Protein AF-A0A0P0CFM3-F1 (afdb_monomer_lite)

Organism: NCBI:txid512763

Sequence (143 aa):
MKIWYLWILILLVSCSEPEILKEVNWNENCISWEVLDGGATTSFKWLIKYSEGGENRKDLIFESYSSPYISDIEVYKDELLILCPNIRNKVNDTITINLKDINKYIDEPIVYEQDILKRKNEYYKEPSFVKKDREYAVANGLL

Structure (mmCIF, N/CA/C/O backbone):
data_AF-A0A0P0CFM3-F1
#
_entry.id   AF-A0A0P0CFM3-F1
#
loop_
_atom_site.group_PDB
_atom_site.id
_atom_site.type_symbol
_atom_site.label_atom_id
_atom_site.label_alt_id
_atom_site.label_comp_id
_atom_site.label_asym_id
_atom_site.label_entity_id
_atom_site.label_seq_id
_atom_site.pdbx_PDB_ins_code
_atom_site.Cartn_x
_atom_site.Cartn_y
_atom_site.Cartn_z
_atom_site.occupancy
_atom_site.B_iso_or_equiv
_atom_site.auth_seq_id
_atom_site.auth_comp_id
_atom_site.auth_asym_id
_atom_site.auth_atom_id
_atom_site.pdbx_PDB_model_num
ATOM 1 N N . MET A 1 1 ? 28.370 -43.511 12.731 1.00 44.16 1 MET A N 1
ATOM 2 C CA . MET A 1 1 ? 28.161 -42.117 13.190 1.00 44.16 1 MET A CA 1
ATOM 3 C C . MET A 1 1 ? 27.940 -41.199 11.987 1.00 44.16 1 MET A C 1
ATOM 5 O O . MET A 1 1 ? 28.904 -40.620 11.519 1.00 44.16 1 MET A O 1
ATOM 9 N N . LYS A 1 2 ? 26.723 -41.104 11.427 1.00 46.47 2 LYS A N 1
ATOM 10 C CA . LYS A 1 2 ? 26.414 -40.180 10.306 1.00 46.47 2 LYS A CA 1
ATOM 11 C C . LYS A 1 2 ? 24.918 -39.805 10.252 1.00 46.47 2 LYS A C 1
ATOM 13 O O . LYS A 1 2 ? 24.306 -39.872 9.201 1.00 46.47 2 LYS A O 1
ATOM 18 N N . ILE A 1 3 ? 24.305 -39.480 11.394 1.00 52.59 3 ILE A N 1
ATOM 19 C CA . ILE A 1 3 ? 22.882 -39.056 11.465 1.00 52.59 3 ILE A CA 1
ATOM 20 C C . ILE A 1 3 ? 22.740 -37.617 12.006 1.00 52.59 3 ILE A C 1
ATOM 22 O O . ILE A 1 3 ? 21.666 -37.034 11.996 1.00 52.59 3 ILE A O 1
ATOM 26 N N . TRP A 1 4 ? 23.847 -36.982 12.402 1.00 46.16 4 TRP A N 1
ATOM 27 C CA . TRP A 1 4 ? 23.827 -35.647 13.009 1.00 46.16 4 TRP A CA 1
ATOM 28 C C . TRP A 1 4 ? 23.741 -34.482 12.010 1.00 46.16 4 TRP A C 1
ATOM 30 O O . TRP A 1 4 ? 23.379 -33.380 12.401 1.00 46.16 4 TRP A O 1
ATOM 40 N N . TYR A 1 5 ? 24.011 -34.706 10.722 1.00 51.16 5 TYR A N 1
ATOM 41 C CA . TYR A 1 5 ? 24.032 -33.625 9.726 1.00 51.16 5 TYR A CA 1
ATOM 42 C C . TYR A 1 5 ? 22.660 -33.286 9.126 1.00 51.16 5 TYR A C 1
ATOM 44 O O . TYR A 1 5 ? 22.541 -32.280 8.434 1.00 51.16 5 TYR A O 1
ATOM 52 N N . LEU A 1 6 ? 21.617 -34.083 9.395 1.00 43.09 6 LEU A N 1
ATOM 53 C CA . LEU A 1 6 ? 20.285 -33.845 8.822 1.00 43.09 6 LEU A CA 1
ATOM 54 C C . LEU A 1 6 ? 19.518 -32.711 9.530 1.00 43.09 6 LEU A C 1
ATOM 56 O O . LEU A 1 6 ? 18.626 -32.114 8.941 1.00 43.09 6 LEU A O 1
ATOM 60 N N . TRP A 1 7 ? 19.894 -32.372 10.767 1.00 44.47 7 TRP A N 1
ATOM 61 C CA . TRP A 1 7 ? 19.226 -31.330 11.557 1.00 44.47 7 TRP A CA 1
ATOM 62 C C . TRP A 1 7 ? 19.684 -29.904 11.223 1.00 44.47 7 TRP A C 1
ATOM 64 O O . TRP A 1 7 ? 18.984 -28.950 11.539 1.00 44.47 7 TRP A O 1
ATOM 74 N N . ILE A 1 8 ? 20.825 -29.739 10.546 1.00 51.16 8 ILE A N 1
ATOM 75 C CA . ILE A 1 8 ? 21.360 -28.414 10.188 1.00 51.16 8 ILE A CA 1
ATOM 76 C C . ILE A 1 8 ? 20.685 -27.849 8.924 1.00 51.16 8 ILE A C 1
ATOM 78 O O . ILE A 1 8 ? 20.666 -26.639 8.724 1.00 51.16 8 ILE A O 1
ATOM 82 N N . LEU A 1 9 ? 20.059 -28.696 8.100 1.00 45.81 9 LEU A N 1
ATOM 83 C CA . LEU A 1 9 ? 19.449 -28.278 6.831 1.00 45.81 9 LEU A CA 1
ATOM 84 C C . LEU A 1 9 ? 18.008 -27.746 6.966 1.00 45.81 9 LEU A C 1
ATOM 86 O O . LEU A 1 9 ? 17.470 -27.208 6.005 1.00 45.81 9 LEU A O 1
ATOM 90 N N . ILE A 1 10 ? 17.392 -27.860 8.149 1.00 49.91 10 ILE A N 1
ATOM 91 C CA . ILE A 1 10 ? 16.000 -27.436 8.401 1.00 49.91 10 ILE A CA 1
ATOM 92 C C . ILE A 1 10 ? 15.916 -25.971 8.887 1.00 49.91 10 ILE A C 1
ATOM 94 O O . ILE A 1 10 ? 14.841 -25.384 8.903 1.00 49.91 10 ILE A O 1
ATOM 98 N N . LEU A 1 11 ? 17.044 -25.328 9.214 1.00 44.53 11 LEU A N 1
ATOM 99 C CA . LEU A 1 11 ? 17.070 -23.968 9.778 1.00 44.53 11 LEU A CA 1
ATOM 100 C C . LEU A 1 11 ? 17.120 -22.821 8.749 1.00 44.53 11 LEU A C 1
ATOM 102 O O . LEU A 1 11 ? 17.173 -21.664 9.148 1.00 44.53 11 LEU A O 1
ATOM 106 N N . LEU A 1 12 ? 17.103 -23.102 7.441 1.00 44.72 12 LEU A N 1
ATOM 107 C CA . LEU A 1 12 ? 17.295 -22.072 6.403 1.00 44.72 12 LEU A CA 1
ATOM 108 C C . LEU A 1 12 ? 16.013 -21.591 5.709 1.00 44.72 12 LEU A C 1
ATOM 110 O O . LEU A 1 12 ? 16.095 -20.774 4.797 1.00 44.72 12 LEU A O 1
ATOM 114 N N . VAL A 1 13 ? 14.830 -22.012 6.161 1.00 45.50 13 VAL A N 1
ATOM 115 C CA . VAL A 1 13 ? 13.576 -21.338 5.783 1.00 45.50 13 VAL A CA 1
ATOM 116 C C . VAL A 1 13 ? 13.321 -20.211 6.785 1.00 45.50 13 VAL A C 1
ATOM 118 O O . VAL A 1 13 ? 12.356 -20.237 7.543 1.00 45.50 13 VAL A O 1
ATOM 121 N N . SER A 1 14 ? 14.225 -19.230 6.834 1.00 43.41 14 SER A N 1
ATOM 122 C CA . SER A 1 14 ? 13.903 -17.944 7.452 1.00 43.41 14 SER A CA 1
ATOM 123 C C . SER A 1 14 ? 12.951 -17.239 6.496 1.00 43.41 14 SER A C 1
ATOM 125 O O . SER A 1 14 ? 13.381 -16.512 5.605 1.00 43.41 14 SER A O 1
ATOM 127 N N . CYS A 1 15 ? 11.656 -17.527 6.628 1.00 50.56 15 CYS A N 1
ATOM 128 C CA . CYS A 1 15 ? 10.621 -16.662 6.082 1.00 50.56 15 CYS A CA 1
ATOM 129 C C . CYS A 1 15 ? 10.830 -15.307 6.766 1.00 50.56 15 CYS A C 1
ATOM 131 O O . CYS A 1 15 ? 10.732 -15.229 7.990 1.00 50.56 15 CYS A O 1
ATOM 133 N N . SER A 1 16 ? 11.253 -14.292 6.018 1.00 60.62 16 SER A N 1
ATOM 134 C CA . SER A 1 16 ? 11.413 -12.943 6.550 1.00 60.62 16 SER A CA 1
ATOM 135 C C . SER A 1 16 ? 10.069 -12.494 7.118 1.00 60.62 16 SER A C 1
ATOM 137 O O . SER A 1 16 ? 9.041 -12.534 6.439 1.00 60.62 16 SER A O 1
ATOM 139 N N . GLU A 1 17 ? 10.055 -12.125 8.395 1.00 72.62 17 GLU A N 1
ATOM 140 C CA . GLU A 1 17 ? 8.882 -11.476 8.966 1.00 72.62 17 GLU A CA 1
ATOM 141 C C . GLU A 1 17 ? 8.753 -10.078 8.339 1.00 72.62 17 GLU A C 1
ATOM 143 O O . GLU A 1 17 ? 9.775 -9.423 8.113 1.00 72.62 17 GLU A O 1
ATOM 148 N N . PRO A 1 18 ? 7.532 -9.617 8.012 1.00 81.25 18 PRO A N 1
ATOM 149 C CA . PRO A 1 18 ? 7.342 -8.260 7.525 1.00 81.25 18 PRO A CA 1
ATOM 150 C C . PRO A 1 18 ? 7.792 -7.256 8.592 1.00 81.25 18 PRO A C 1
ATOM 152 O O . PRO A 1 18 ? 7.324 -7.299 9.731 1.00 81.25 18 PRO A O 1
ATOM 155 N N . GLU A 1 19 ? 8.666 -6.332 8.216 1.00 89.06 19 GLU A N 1
ATOM 156 C CA . GLU A 1 19 ? 9.079 -5.216 9.057 1.00 89.06 19 GLU A CA 1
ATOM 157 C C . GLU A 1 19 ? 8.107 -4.049 8.858 1.00 89.06 19 GLU A C 1
ATOM 159 O O . GLU A 1 19 ? 7.855 -3.620 7.732 1.00 89.06 19 GLU A O 1
ATOM 164 N N . ILE A 1 20 ? 7.543 -3.523 9.947 1.00 92.12 20 ILE A N 1
ATOM 165 C CA . ILE A 1 20 ? 6.699 -2.323 9.899 1.00 92.12 20 ILE A CA 1
ATOM 166 C C . ILE A 1 20 ? 7.613 -1.098 9.819 1.00 92.12 20 ILE A C 1
ATOM 168 O O . ILE A 1 20 ? 8.372 -0.826 10.746 1.00 92.12 20 ILE A O 1
ATOM 172 N N . LEU A 1 21 ? 7.509 -0.335 8.733 1.00 92.75 21 LEU A N 1
ATOM 173 C CA . LEU A 1 21 ? 8.301 0.877 8.511 1.00 92.75 21 LEU A CA 1
ATOM 174 C C . LEU A 1 21 ? 7.629 2.126 9.070 1.00 92.75 21 LEU A C 1
ATOM 176 O O . LEU A 1 21 ? 8.305 3.023 9.576 1.00 92.75 21 LEU A O 1
ATOM 180 N N . LYS A 1 22 ? 6.299 2.203 8.972 1.00 95.69 22 LYS A N 1
ATOM 181 C CA . LYS A 1 22 ? 5.516 3.323 9.500 1.00 95.69 22 LYS A CA 1
ATOM 182 C C . LYS A 1 22 ? 4.079 2.911 9.765 1.00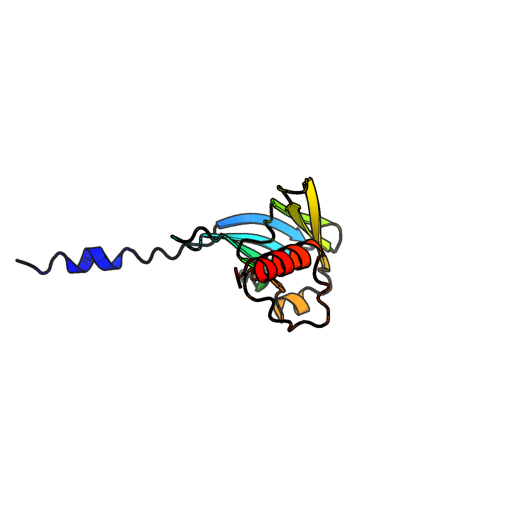 95.69 22 LYS A C 1
ATOM 184 O O . LYS A 1 22 ? 3.519 2.093 9.041 1.00 95.69 22 LYS A O 1
ATOM 189 N N . GLU A 1 23 ? 3.468 3.552 10.752 1.00 96.56 23 GLU A N 1
ATOM 190 C CA . GLU A 1 23 ? 2.030 3.490 10.996 1.00 96.56 23 GLU A CA 1
ATOM 191 C C . GLU A 1 23 ? 1.447 4.903 11.022 1.00 96.56 23 GLU A C 1
ATOM 193 O O . GLU 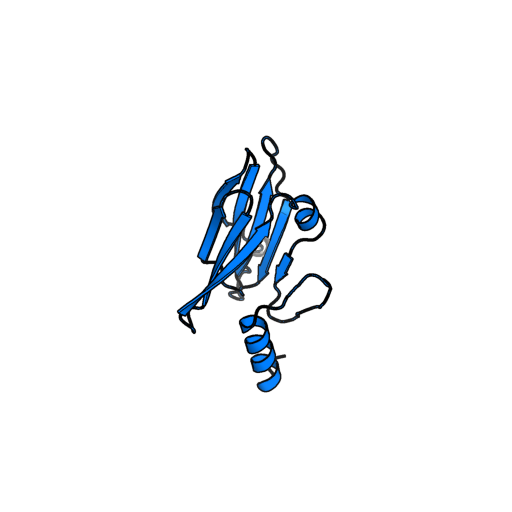A 1 23 ? 2.070 5.848 11.518 1.00 96.56 23 GLU A O 1
ATOM 198 N N . VAL A 1 24 ? 0.254 5.053 10.458 1.00 96.62 24 VAL A N 1
ATOM 199 C CA . VAL A 1 24 ? -0.511 6.301 10.451 1.00 96.62 24 VAL A CA 1
ATOM 200 C C . VAL A 1 24 ? -1.943 6.017 10.885 1.00 96.62 24 VAL A C 1
ATOM 202 O O . VAL A 1 24 ? -2.507 4.975 10.561 1.00 96.62 24 VAL A O 1
ATOM 205 N N . ASN A 1 25 ? -2.535 6.951 11.627 1.00 95.62 25 ASN A N 1
ATOM 206 C CA . ASN A 1 25 ? -3.881 6.794 12.171 1.00 95.62 25 ASN A CA 1
ATOM 207 C C . ASN A 1 25 ? -4.905 7.587 11.354 1.00 95.62 25 ASN A C 1
ATOM 209 O O . ASN A 1 25 ? -4.637 8.720 10.947 1.00 95.62 25 ASN A O 1
ATOM 213 N N . TRP A 1 26 ? -6.100 7.023 11.184 1.00 95.25 26 TRP A N 1
ATOM 214 C CA . TRP A 1 26 ? -7.253 7.687 10.575 1.00 95.25 26 TRP A CA 1
ATOM 215 C C . TRP A 1 26 ? -8.548 7.240 11.260 1.00 95.25 26 TRP A C 1
ATOM 217 O O . TRP A 1 26 ? -8.921 6.077 11.164 1.00 95.25 26 TRP A O 1
ATOM 227 N N . ASN A 1 27 ? -9.251 8.156 11.935 1.00 92.31 27 ASN A N 1
ATOM 228 C CA . ASN A 1 27 ? -10.519 7.878 12.632 1.00 92.31 27 ASN A CA 1
ATOM 229 C C . ASN A 1 27 ? -10.473 6.619 13.523 1.00 92.31 27 ASN A C 1
ATOM 231 O O . ASN A 1 27 ? -11.294 5.727 13.362 1.00 92.31 27 ASN A O 1
ATOM 235 N N . GLU A 1 28 ? -9.492 6.542 14.430 1.00 92.75 28 GLU A N 1
ATOM 236 C CA . GLU A 1 28 ? -9.246 5.389 15.328 1.00 92.75 28 GLU A CA 1
ATOM 237 C C . GLU A 1 28 ? -8.770 4.098 14.632 1.00 92.75 28 GLU A C 1
ATOM 239 O O . GLU A 1 28 ? -8.371 3.154 15.310 1.00 92.75 28 GLU A O 1
ATOM 244 N N . ASN A 1 29 ? -8.710 4.085 13.300 1.00 95.06 29 ASN A N 1
ATOM 245 C CA . ASN A 1 29 ? -8.134 3.004 12.505 1.00 95.06 29 ASN A CA 1
ATOM 246 C C . ASN A 1 29 ? -6.630 3.210 12.306 1.00 95.06 29 ASN A C 1
ATOM 248 O O . ASN A 1 29 ? -6.135 4.343 12.322 1.00 95.06 29 ASN A O 1
ATOM 252 N N . CYS A 1 30 ? -5.918 2.116 12.054 1.00 96.06 30 CYS A N 1
ATOM 253 C CA . CYS A 1 30 ? -4.483 2.114 11.795 1.00 96.06 30 CYS A CA 1
ATOM 254 C C . CYS A 1 30 ? -4.200 1.678 10.355 1.00 96.06 30 CYS A C 1
ATOM 256 O O . CYS A 1 30 ? -4.790 0.723 9.851 1.00 96.06 30 CYS A O 1
ATOM 258 N N . ILE A 1 31 ? -3.276 2.371 9.697 1.00 96.88 31 ILE A N 1
ATOM 259 C CA . ILE A 1 31 ? -2.725 1.981 8.404 1.00 96.88 31 ILE A CA 1
ATOM 260 C C . ILE A 1 31 ? -1.228 1.752 8.597 1.00 96.88 31 ILE A C 1
ATOM 262 O O . ILE A 1 31 ? -0.503 2.683 8.955 1.00 96.88 31 ILE A O 1
ATOM 266 N N . SER A 1 32 ? -0.761 0.529 8.351 1.00 96.56 32 SER A N 1
ATOM 267 C CA . SER A 1 32 ? 0.652 0.165 8.449 1.00 96.56 32 SER A CA 1
ATOM 268 C C . SER A 1 32 ? 1.278 0.022 7.071 1.00 96.56 32 SER A C 1
ATOM 270 O O . SER A 1 32 ? 0.725 -0.625 6.184 1.00 96.56 32 SER A O 1
ATOM 272 N N . TRP A 1 33 ? 2.457 0.609 6.905 1.00 95.25 33 TRP A N 1
ATOM 273 C CA . TRP A 1 33 ? 3.358 0.347 5.794 1.00 95.25 33 TRP A CA 1
ATOM 274 C C . TRP A 1 33 ? 4.411 -0.657 6.249 1.00 95.25 33 TRP A C 1
ATOM 276 O O . TRP A 1 33 ? 5.186 -0.398 7.169 1.00 95.25 33 TRP A O 1
ATOM 286 N N . GLU A 1 34 ? 4.409 -1.815 5.607 1.00 93.56 34 GLU A N 1
ATOM 287 C CA . GLU A 1 34 ? 5.255 -2.959 5.909 1.00 93.56 34 GLU A CA 1
ATOM 288 C C . GLU A 1 34 ? 6.149 -3.280 4.709 1.00 93.56 34 GLU A C 1
ATOM 290 O O . GLU A 1 34 ? 5.746 -3.136 3.550 1.00 93.56 34 GLU A O 1
ATOM 295 N N . VAL A 1 35 ? 7.363 -3.747 4.978 1.00 88.44 35 VAL A N 1
ATOM 296 C CA . VAL A 1 35 ? 8.271 -4.290 3.973 1.00 88.44 35 VAL A CA 1
ATOM 297 C C . VAL A 1 35 ? 8.572 -5.743 4.298 1.00 88.44 35 VAL A C 1
ATOM 299 O O . VAL A 1 35 ? 8.908 -6.095 5.423 1.00 88.44 35 VAL A O 1
ATOM 302 N N . LEU A 1 36 ? 8.446 -6.604 3.300 1.00 83.81 36 LEU A N 1
ATOM 303 C CA . LEU A 1 36 ? 8.896 -7.982 3.370 1.00 83.81 36 LEU A CA 1
ATOM 304 C C . LEU A 1 36 ? 10.093 -8.132 2.434 1.00 83.81 36 LEU A C 1
ATOM 306 O O . LEU A 1 36 ? 9.987 -7.910 1.224 1.00 83.81 36 LEU A O 1
ATOM 310 N N . ASP A 1 37 ? 11.249 -8.464 3.005 1.00 71.19 37 ASP A N 1
ATOM 311 C CA . ASP A 1 37 ? 12.449 -8.757 2.227 1.00 71.19 37 ASP A CA 1
ATOM 312 C C . ASP A 1 37 ? 12.255 -10.097 1.506 1.00 71.19 37 ASP A C 1
ATOM 314 O O . ASP A 1 37 ? 12.144 -11.142 2.144 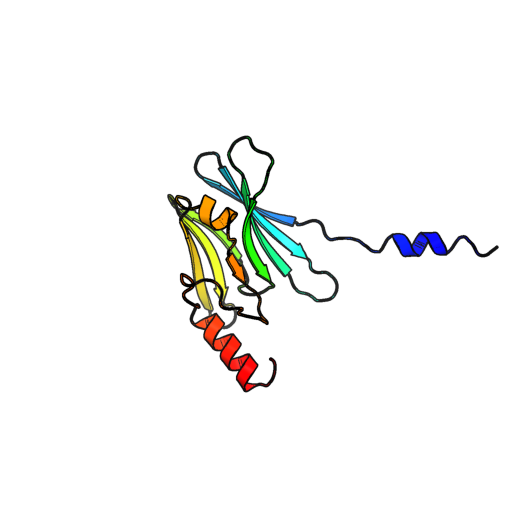1.00 71.19 37 ASP A O 1
ATOM 318 N N . GLY A 1 38 ? 12.189 -10.078 0.173 1.00 58.50 38 GLY A N 1
ATOM 319 C CA . GLY A 1 38 ? 12.000 -11.270 -0.658 1.00 58.50 38 GLY A CA 1
ATOM 320 C C . GLY A 1 38 ? 13.171 -12.263 -0.642 1.00 58.50 38 GLY A C 1
ATOM 321 O O . GLY A 1 38 ? 13.119 -13.268 -1.353 1.00 58.50 38 GLY A O 1
ATOM 322 N N . GLY A 1 39 ? 14.227 -12.016 0.138 1.00 53.62 39 GLY A N 1
ATOM 323 C CA . GLY A 1 39 ? 15.384 -12.897 0.254 1.00 53.62 39 GLY A CA 1
ATOM 324 C C . GLY A 1 39 ? 16.432 -12.643 -0.835 1.00 53.62 39 GLY A C 1
ATOM 325 O O . GLY A 1 39 ? 16.642 -11.515 -1.272 1.00 53.62 39 GLY A O 1
ATOM 326 N N . ALA A 1 40 ? 17.123 -13.703 -1.281 1.00 41.28 40 ALA A N 1
ATOM 327 C CA . ALA A 1 40 ? 18.351 -13.645 -2.096 1.00 41.28 40 ALA A CA 1
ATOM 328 C C . ALA A 1 40 ? 18.241 -12.912 -3.455 1.00 41.28 40 ALA A C 1
ATOM 330 O O . ALA A 1 40 ? 19.250 -12.731 -4.134 1.00 41.28 40 ALA A O 1
ATOM 331 N N . THR A 1 41 ? 17.041 -12.486 -3.852 1.00 44.03 41 THR A N 1
ATOM 332 C CA . THR A 1 41 ? 16.748 -11.797 -5.111 1.00 44.03 41 THR A CA 1
ATOM 333 C C . THR A 1 41 ? 16.320 -10.339 -4.920 1.00 44.03 41 THR A C 1
ATOM 335 O O . THR A 1 41 ? 15.533 -9.856 -5.715 1.00 44.03 41 THR A O 1
ATOM 338 N N . THR A 1 42 ? 16.806 -9.622 -3.894 1.00 48.59 42 THR A N 1
ATOM 339 C CA . THR A 1 42 ? 16.796 -8.134 -3.784 1.00 48.59 42 THR A CA 1
ATOM 340 C C . THR A 1 42 ? 15.481 -7.421 -4.149 1.00 48.59 42 THR A C 1
ATOM 342 O O . THR A 1 42 ? 15.496 -6.265 -4.571 1.00 48.59 42 THR A O 1
ATOM 345 N N . SER A 1 43 ? 14.342 -8.098 -4.031 1.00 58.09 43 SER A N 1
ATOM 346 C CA . SER A 1 43 ? 13.041 -7.553 -4.386 1.00 58.09 43 SER A CA 1
ATOM 347 C C . SER A 1 43 ? 12.294 -7.279 -3.093 1.00 58.09 43 SER A C 1
ATOM 349 O O . SER A 1 43 ? 11.785 -8.206 -2.460 1.00 58.09 43 SER A O 1
ATOM 351 N N . PHE A 1 44 ? 12.257 -6.015 -2.676 1.00 71.00 44 PHE A N 1
ATOM 352 C CA . PHE A 1 44 ? 11.415 -5.596 -1.562 1.00 71.00 44 PHE A CA 1
ATOM 353 C C . PHE A 1 44 ? 9.954 -5.733 -1.964 1.00 71.00 44 PHE A C 1
ATOM 355 O O . PHE A 1 44 ? 9.552 -5.284 -3.044 1.00 71.00 44 PHE A O 1
ATOM 362 N N . LYS A 1 45 ? 9.165 -6.348 -1.091 1.00 85.19 45 LYS A N 1
ATOM 363 C CA . LYS A 1 45 ? 7.718 -6.399 -1.215 1.00 85.19 45 LYS A CA 1
ATOM 364 C C . LYS A 1 45 ? 7.124 -5.403 -0.231 1.00 85.19 45 LYS A C 1
ATOM 366 O O . LYS A 1 45 ? 7.178 -5.614 0.976 1.00 85.19 45 LYS A O 1
ATOM 371 N N . TRP A 1 46 ? 6.588 -4.310 -0.750 1.00 89.00 46 TRP A N 1
ATOM 372 C CA . TRP A 1 46 ? 5.934 -3.283 0.047 1.00 89.00 46 TRP A CA 1
ATOM 373 C C . TRP A 1 46 ? 4.464 -3.638 0.209 1.00 89.00 46 TRP A C 1
ATOM 375 O O . TRP A 1 46 ? 3.788 -3.941 -0.774 1.00 89.00 46 TRP A O 1
ATOM 385 N N . LEU A 1 47 ? 3.971 -3.581 1.435 1.00 92.75 47 LEU A N 1
ATOM 386 C CA . LEU A 1 47 ? 2.592 -3.862 1.795 1.00 92.75 47 LEU A CA 1
ATOM 387 C C . LEU A 1 47 ? 2.045 -2.655 2.543 1.00 92.75 47 LEU A C 1
ATOM 389 O O . LEU A 1 47 ? 2.706 -2.119 3.427 1.00 92.75 47 LEU A O 1
ATOM 393 N N . ILE A 1 48 ? 0.829 -2.245 2.222 1.00 94.56 48 ILE A N 1
ATOM 394 C CA . ILE A 1 48 ? 0.076 -1.311 3.048 1.00 94.56 48 ILE A CA 1
ATOM 395 C C . ILE A 1 48 ? -1.181 -2.025 3.494 1.00 94.56 48 ILE A C 1
ATOM 397 O O . ILE A 1 48 ? -1.947 -2.545 2.673 1.00 94.56 48 ILE A O 1
ATOM 401 N N . LYS A 1 49 ? -1.366 -2.063 4.808 1.00 96.62 49 LYS A N 1
ATOM 402 C CA . LYS A 1 49 ? -2.470 -2.757 5.448 1.00 96.62 49 LYS A CA 1
ATOM 403 C C . LYS A 1 49 ? -3.294 -1.798 6.281 1.00 96.62 49 LYS A C 1
ATOM 405 O O . LYS A 1 49 ? -2.763 -0.846 6.841 1.00 96.62 49 LYS A O 1
ATOM 410 N N . TYR A 1 50 ? -4.579 -2.081 6.364 1.00 96.88 50 TYR A N 1
ATOM 411 C CA . TYR A 1 50 ? -5.554 -1.369 7.169 1.00 96.88 50 TYR A CA 1
ATOM 412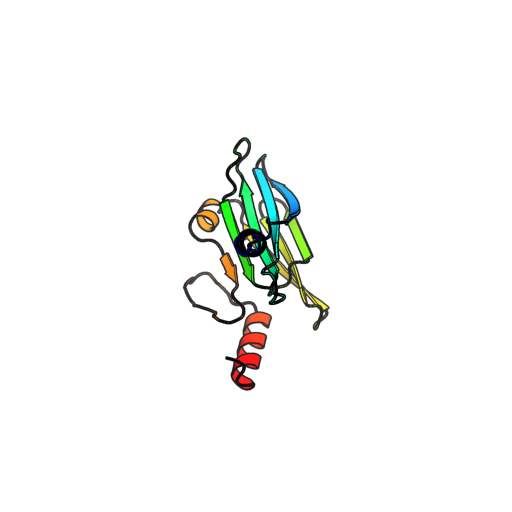 C C . TYR A 1 50 ? -6.008 -2.251 8.333 1.00 96.88 50 TYR A C 1
ATOM 414 O O . TYR A 1 50 ? -6.163 -3.458 8.172 1.00 96.88 50 TYR A O 1
ATOM 422 N N . SER A 1 51 ? -6.226 -1.651 9.495 1.00 96.25 51 SER A N 1
ATOM 423 C CA . SER A 1 51 ? -6.781 -2.292 10.685 1.00 96.25 51 SER A CA 1
ATOM 424 C C . SER A 1 51 ? -7.853 -1.385 11.265 1.00 96.25 51 SER A C 1
ATOM 426 O O . SER A 1 51 ? -7.578 -0.218 11.557 1.00 96.25 51 SER A O 1
ATOM 428 N N . GLU A 1 52 ? -9.057 -1.918 11.450 1.00 94.38 52 GLU A N 1
ATOM 429 C CA . GLU A 1 52 ? -10.136 -1.191 12.116 1.00 94.38 52 GLU A CA 1
ATOM 430 C C . GLU A 1 52 ? -9.817 -0.995 13.608 1.00 94.38 52 GLU A C 1
ATOM 432 O O . GLU A 1 52 ? -9.130 -1.813 14.233 1.00 94.38 52 GLU A O 1
ATOM 437 N N . GLY A 1 53 ? -10.273 0.121 14.178 1.00 91.19 53 GLY A N 1
ATOM 438 C CA . GLY A 1 53 ? -10.047 0.457 15.582 1.00 91.19 53 GLY A CA 1
ATOM 439 C C . GLY A 1 53 ? -10.519 -0.648 16.532 1.00 91.19 53 GLY A C 1
ATOM 440 O O . GLY A 1 53 ? -11.684 -1.034 16.539 1.00 91.19 53 GLY A O 1
ATOM 441 N N . GLY A 1 54 ? -9.605 -1.154 17.363 1.00 81.88 54 GLY A N 1
ATOM 442 C CA . GLY A 1 54 ? -9.894 -2.235 18.313 1.00 81.88 54 GLY A CA 1
ATOM 443 C C . GLY A 1 54 ? -9.835 -3.647 17.720 1.00 81.88 54 GLY A C 1
ATOM 444 O O . GLY A 1 54 ? -9.971 -4.614 18.474 1.00 81.88 54 GLY A O 1
ATOM 445 N N . GLU A 1 55 ? -9.573 -3.788 16.419 1.00 87.06 55 GLU A N 1
ATOM 446 C CA . GLU A 1 55 ? -9.290 -5.075 15.792 1.00 87.06 55 GLU A CA 1
ATOM 447 C C . GLU A 1 55 ? -7.782 -5.344 15.697 1.00 87.06 55 GLU A C 1
ATOM 449 O O . GLU A 1 55 ? -6.974 -4.444 15.489 1.00 87.06 55 GLU A O 1
ATOM 454 N N . ASN A 1 56 ? -7.398 -6.618 15.821 1.00 81.75 56 ASN A N 1
ATOM 455 C CA . ASN A 1 56 ? -6.023 -7.071 15.565 1.00 81.75 56 ASN A CA 1
ATOM 456 C C . ASN A 1 56 ? -5.816 -7.525 14.111 1.00 81.75 56 ASN A C 1
ATOM 458 O O . ASN A 1 56 ? -4.704 -7.891 13.722 1.00 81.75 56 ASN A O 1
ATOM 462 N N . ARG A 1 57 ? -6.895 -7.600 13.324 1.00 89.62 57 ARG A N 1
ATOM 463 C CA . ARG A 1 57 ? -6.848 -8.061 11.942 1.00 89.62 57 ARG A CA 1
ATOM 464 C C . ARG A 1 57 ? -6.337 -6.929 11.056 1.00 89.62 57 ARG A C 1
ATOM 466 O O . ARG A 1 57 ? -6.867 -5.829 11.083 1.00 89.62 57 ARG A O 1
ATOM 473 N N . LYS A 1 58 ? -5.329 -7.242 10.240 1.00 91.31 58 LYS A N 1
ATOM 474 C CA . LYS A 1 58 ? -4.794 -6.338 9.224 1.00 91.31 58 LYS A CA 1
ATOM 475 C C . LYS A 1 58 ? -5.203 -6.822 7.835 1.00 91.31 58 LYS A C 1
ATOM 477 O O . LYS A 1 58 ? -4.772 -7.899 7.418 1.00 91.31 58 LYS A O 1
ATOM 482 N N . ASP A 1 59 ? -5.990 -6.031 7.123 1.00 95.19 59 ASP A N 1
ATOM 483 C CA . ASP A 1 59 ? -6.401 -6.289 5.746 1.00 95.19 59 ASP A CA 1
ATOM 484 C C . ASP A 1 59 ? -5.467 -5.588 4.756 1.00 95.19 59 ASP A C 1
ATOM 486 O O . ASP A 1 59 ? -5.073 -4.440 4.948 1.00 95.19 59 ASP A O 1
ATOM 490 N N . LEU A 1 60 ? -5.071 -6.290 3.695 1.00 93.75 60 LEU A N 1
ATOM 491 C CA . LEU A 1 60 ? -4.220 -5.726 2.649 1.00 93.75 60 LEU A CA 1
ATOM 492 C C . LEU A 1 60 ? -5.035 -4.753 1.795 1.00 93.75 60 LEU A C 1
ATOM 494 O O . LEU A 1 60 ? -6.118 -5.110 1.355 1.00 93.75 60 LEU A O 1
ATOM 498 N N . ILE A 1 61 ? -4.500 -3.562 1.527 1.00 94.19 61 ILE A N 1
ATOM 499 C CA . ILE A 1 61 ? -5.145 -2.578 0.636 1.00 94.19 61 ILE A CA 1
ATOM 500 C C . ILE A 1 61 ? -4.257 -2.184 -0.546 1.00 94.19 61 ILE A C 1
ATOM 502 O O . ILE A 1 61 ? -4.749 -1.773 -1.599 1.00 94.19 61 ILE A O 1
ATOM 506 N N . PHE A 1 62 ? -2.940 -2.327 -0.394 1.00 91.50 62 PHE A N 1
ATOM 507 C CA . PHE A 1 62 ? -1.977 -2.051 -1.449 1.00 91.50 62 PHE A CA 1
ATOM 508 C C . PHE A 1 62 ? -0.734 -2.934 -1.302 1.00 91.50 62 PHE A C 1
ATOM 510 O O . PHE A 1 62 ? -0.247 -3.172 -0.197 1.00 91.50 62 PHE A O 1
ATOM 517 N N . GLU A 1 63 ? -0.193 -3.374 -2.429 1.00 89.00 63 GLU A N 1
ATOM 518 C CA . GLU A 1 63 ? 0.990 -4.215 -2.544 1.00 89.00 63 GLU A CA 1
ATOM 519 C C . GLU A 1 63 ? 1.836 -3.780 -3.749 1.00 89.00 63 GLU A C 1
ATOM 521 O O . GLU A 1 63 ? 1.315 -3.505 -4.830 1.00 89.00 63 GLU A O 1
ATOM 526 N N . SER A 1 64 ? 3.156 -3.721 -3.577 1.00 84.44 64 SER A N 1
ATOM 527 C CA . SER A 1 64 ? 4.104 -3.379 -4.643 1.00 84.44 64 SER A CA 1
ATOM 528 C C . SER A 1 64 ? 5.364 -4.232 -4.560 1.00 84.44 64 SER A C 1
ATOM 530 O O . SER A 1 64 ? 5.970 -4.372 -3.495 1.00 84.44 64 SER A O 1
ATOM 532 N N . TYR A 1 65 ? 5.794 -4.769 -5.698 1.00 78.94 65 TYR A N 1
ATOM 533 C CA . TYR A 1 65 ? 7.032 -5.529 -5.836 1.00 78.94 65 TYR A CA 1
ATOM 534 C C . TYR A 1 65 ? 8.144 -4.611 -6.337 1.00 78.94 65 TYR A C 1
ATOM 536 O O . TYR A 1 65 ? 8.357 -4.471 -7.538 1.00 78.94 65 TYR A O 1
ATOM 544 N N . SER A 1 66 ? 8.856 -3.980 -5.401 1.00 67.75 66 SER A N 1
ATOM 545 C CA . SER A 1 66 ? 10.036 -3.124 -5.622 1.00 67.75 66 SER A CA 1
ATOM 546 C C . SER A 1 66 ? 9.824 -1.839 -6.432 1.00 67.75 66 SER A C 1
ATOM 548 O O . SER A 1 66 ? 10.615 -0.908 -6.278 1.00 67.75 66 SER A O 1
ATOM 550 N N . SER A 1 67 ? 8.766 -1.740 -7.238 1.00 72.00 67 SER A N 1
ATOM 551 C CA . SER A 1 67 ? 8.419 -0.561 -8.028 1.00 72.00 67 SER A CA 1
ATOM 552 C C . SER A 1 67 ? 6.897 -0.327 -8.055 1.00 72.00 67 SER A C 1
ATOM 554 O O . SER A 1 67 ? 6.160 -1.247 -8.408 1.00 72.00 67 SER A O 1
ATOM 556 N N . PRO A 1 68 ? 6.410 0.891 -7.740 1.00 72.19 68 PRO A N 1
ATOM 557 C CA . PRO A 1 68 ? 7.207 2.057 -7.368 1.00 72.19 68 PRO A CA 1
ATOM 558 C C . PRO A 1 68 ? 7.890 1.871 -6.006 1.00 72.19 68 PRO A C 1
ATOM 560 O O . PRO A 1 68 ? 7.362 1.200 -5.119 1.00 72.19 68 PRO A O 1
ATOM 563 N N . TYR A 1 69 ? 9.078 2.466 -5.861 1.00 79.56 69 TYR A N 1
ATOM 564 C CA . TYR A 1 69 ? 9.724 2.605 -4.559 1.00 79.56 69 TYR A CA 1
ATOM 565 C C . TYR A 1 69 ? 8.888 3.560 -3.707 1.00 79.56 69 TYR A C 1
ATOM 567 O O . TYR A 1 69 ? 8.618 4.685 -4.134 1.00 79.56 69 TYR A O 1
ATOM 575 N N . ILE A 1 70 ? 8.493 3.111 -2.519 1.00 86.81 70 ILE A N 1
ATOM 576 C CA . ILE A 1 70 ? 7.743 3.916 -1.556 1.00 86.81 70 ILE A CA 1
ATOM 577 C C . ILE A 1 70 ? 8.742 4.512 -0.574 1.00 86.81 70 ILE A C 1
ATOM 579 O O . ILE A 1 70 ? 9.575 3.795 -0.024 1.00 86.81 70 ILE A O 1
ATOM 583 N N . SER A 1 71 ? 8.679 5.825 -0.364 1.00 88.44 71 SER A N 1
ATOM 584 C CA . SER A 1 71 ? 9.493 6.487 0.659 1.00 88.44 71 SER A CA 1
ATOM 585 C C . SER A 1 71 ? 8.730 6.817 1.921 1.00 88.44 71 SER A C 1
ATOM 587 O O . SER A 1 71 ? 9.355 6.946 2.967 1.00 88.44 71 SER A O 1
ATOM 589 N N . ASP A 1 72 ? 7.421 7.037 1.809 1.00 91.81 72 ASP A N 1
ATOM 590 C CA . ASP A 1 72 ? 6.595 7.347 2.964 1.00 91.81 72 ASP A CA 1
ATOM 591 C C . ASP A 1 72 ? 5.105 7.109 2.695 1.00 91.81 72 ASP A C 1
ATOM 593 O O . ASP A 1 72 ? 4.670 7.045 1.540 1.00 91.81 72 ASP A O 1
ATOM 597 N N . ILE A 1 73 ? 4.328 7.048 3.774 1.00 95.62 73 ILE A N 1
ATOM 598 C CA . ILE A 1 73 ? 2.871 7.155 3.756 1.00 95.62 73 ILE A CA 1
ATOM 599 C C . ILE A 1 73 ? 2.394 8.267 4.693 1.00 95.62 73 ILE A C 1
ATOM 601 O O . ILE A 1 73 ? 2.950 8.482 5.774 1.00 95.62 73 ILE A O 1
ATOM 605 N N . GLU A 1 74 ? 1.338 8.969 4.304 1.00 96.25 74 GLU A N 1
ATOM 606 C CA . GLU A 1 74 ? 0.733 10.046 5.088 1.00 96.25 74 GLU A CA 1
ATOM 607 C C . GLU A 1 74 ? -0.787 10.019 4.946 1.00 96.25 74 GLU A C 1
ATOM 609 O O . GLU A 1 74 ? -1.309 9.616 3.912 1.00 96.25 74 GLU A O 1
ATOM 614 N N . VAL A 1 75 ? -1.515 10.480 5.962 1.00 96.31 75 VAL A N 1
ATOM 615 C CA . VAL A 1 75 ? -2.966 10.680 5.860 1.00 96.31 75 VAL A CA 1
ATOM 616 C C . VAL A 1 75 ? -3.261 12.169 5.879 1.00 96.31 75 VAL A C 1
ATOM 618 O O . VAL A 1 75 ? -2.860 12.883 6.800 1.00 96.31 75 VAL A O 1
ATOM 621 N N . TYR A 1 76 ? -4.009 12.631 4.882 1.00 94.44 76 TYR A N 1
ATOM 622 C CA . TYR A 1 76 ? -4.529 13.987 4.823 1.00 94.44 76 TYR A CA 1
ATOM 623 C C . TYR A 1 76 ? -6.046 13.950 4.646 1.00 94.44 76 TYR A C 1
ATOM 625 O O . TYR A 1 76 ? -6.562 13.587 3.592 1.00 94.44 76 TYR A O 1
ATOM 633 N N . LYS A 1 77 ? -6.779 14.358 5.689 1.00 94.12 77 LYS A N 1
ATOM 634 C CA . LYS A 1 77 ? -8.247 14.253 5.757 1.00 94.12 77 LYS A CA 1
ATOM 635 C C . LYS A 1 77 ? -8.706 12.797 5.588 1.00 94.12 77 LYS A C 1
ATOM 637 O O . LYS A 1 77 ? -8.450 11.988 6.468 1.00 94.12 77 LYS A O 1
ATOM 642 N N . ASP A 1 78 ? -9.366 12.487 4.476 1.00 96.06 78 ASP A N 1
ATOM 643 C CA . ASP A 1 78 ? -9.901 11.164 4.142 1.00 96.06 78 ASP A CA 1
ATOM 644 C C . ASP A 1 78 ? -9.080 10.480 3.039 1.00 96.06 78 ASP A C 1
ATOM 646 O O . ASP A 1 78 ? -9.567 9.579 2.362 1.00 96.06 78 ASP A O 1
ATOM 650 N N . GLU A 1 79 ? -7.848 10.932 2.819 1.00 95.50 79 GLU A N 1
ATOM 651 C CA . GLU A 1 79 ? -6.967 10.416 1.780 1.00 95.50 79 GLU A CA 1
ATOM 652 C C . GLU A 1 79 ? -5.683 9.870 2.398 1.00 95.50 79 GLU A C 1
ATOM 654 O O . GLU A 1 79 ? -4.999 10.560 3.157 1.00 95.50 79 GLU A O 1
ATOM 659 N N . LEU A 1 80 ? -5.342 8.635 2.042 1.00 96.06 80 LEU A N 1
ATOM 660 C CA . LEU A 1 80 ? -4.016 8.074 2.250 1.00 96.06 80 LEU A CA 1
ATOM 661 C C . LEU A 1 80 ? -3.148 8.422 1.041 1.00 96.06 80 LEU A C 1
ATOM 663 O O . LEU A 1 80 ? -3.494 8.110 -0.099 1.00 96.06 80 LEU A O 1
ATOM 667 N N . LEU A 1 81 ? -2.016 9.054 1.309 1.00 94.75 81 LEU A N 1
ATOM 668 C CA . LEU A 1 81 ? -1.003 9.458 0.350 1.00 94.75 81 LEU A CA 1
ATOM 669 C C . LEU A 1 81 ? 0.190 8.511 0.472 1.00 94.75 81 LEU A C 1
ATOM 671 O O . LEU A 1 81 ? 0.784 8.395 1.539 1.00 94.75 81 LEU A O 1
ATOM 675 N N . ILE A 1 82 ? 0.552 7.851 -0.622 1.00 92.25 82 ILE A N 1
ATOM 676 C CA . ILE A 1 82 ? 1.721 6.973 -0.710 1.00 92.25 82 ILE A CA 1
ATOM 677 C C . ILE A 1 82 ? 2.764 7.693 -1.560 1.00 92.25 82 ILE A C 1
ATOM 679 O O . ILE A 1 82 ? 2.598 7.844 -2.776 1.00 92.25 82 ILE A O 1
ATOM 683 N N . LEU A 1 83 ? 3.828 8.167 -0.918 1.00 89.94 83 LEU A N 1
ATOM 684 C CA . LEU A 1 83 ? 4.861 8.980 -1.548 1.00 89.94 83 LEU A CA 1
ATOM 685 C C . LEU A 1 83 ? 5.849 8.086 -2.297 1.00 89.94 83 LEU A C 1
ATOM 687 O O . LEU A 1 83 ? 6.528 7.243 -1.706 1.00 89.94 83 LEU A O 1
ATOM 691 N N . CYS A 1 84 ? 5.939 8.298 -3.606 1.00 88.06 84 CYS A N 1
ATOM 692 C CA . CYS A 1 84 ? 6.744 7.499 -4.522 1.00 88.06 84 CYS A CA 1
ATOM 693 C C . CYS A 1 84 ? 7.792 8.392 -5.209 1.00 88.06 84 CYS A C 1
ATOM 695 O O . CYS A 1 84 ? 7.521 8.962 -6.274 1.00 88.06 84 CYS A O 1
ATOM 697 N N . PRO A 1 85 ? 8.993 8.571 -4.630 1.00 80.88 85 PRO A N 1
ATOM 698 C CA . PRO A 1 85 ? 10.022 9.388 -5.246 1.00 80.88 85 PRO A CA 1
ATOM 699 C C . PRO A 1 85 ? 10.667 8.640 -6.408 1.00 80.88 85 PRO A C 1
ATOM 701 O O . PRO A 1 85 ? 11.152 7.515 -6.284 1.00 80.88 85 PRO A O 1
ATOM 704 N N . ASN A 1 86 ? 10.762 9.307 -7.550 1.00 70.06 86 ASN A N 1
ATOM 705 C CA . ASN A 1 86 ? 11.550 8.835 -8.670 1.00 70.06 86 ASN A CA 1
ATOM 706 C C . ASN A 1 86 ? 12.976 9.385 -8.555 1.00 70.06 86 ASN A C 1
ATOM 708 O O . ASN A 1 86 ? 13.263 10.502 -8.991 1.00 70.06 86 ASN A O 1
ATOM 712 N N . ILE A 1 87 ? 13.887 8.577 -8.007 1.00 63.84 87 ILE A N 1
ATOM 713 C CA . ILE A 1 87 ? 15.302 8.945 -7.819 1.00 63.84 87 ILE A CA 1
ATOM 714 C C . ILE A 1 87 ? 15.976 9.302 -9.158 1.00 63.84 87 ILE A C 1
ATOM 716 O O . ILE A 1 87 ? 16.833 10.184 -9.204 1.00 63.84 87 ILE A O 1
ATOM 720 N N . ARG A 1 88 ? 15.567 8.670 -10.269 1.00 60.53 88 ARG A N 1
ATOM 721 C CA . ARG A 1 88 ? 16.146 8.915 -11.602 1.00 60.53 88 ARG A CA 1
ATOM 722 C C . ARG A 1 88 ? 15.685 10.240 -12.208 1.00 60.53 88 ARG A C 1
ATOM 724 O O . ARG A 1 88 ? 16.483 10.921 -12.843 1.00 60.53 88 ARG A O 1
ATOM 731 N N . ASN A 1 89 ? 14.425 10.617 -11.996 1.00 58.25 89 ASN A N 1
ATOM 732 C CA . ASN A 1 89 ? 13.814 11.784 -12.641 1.00 58.25 89 ASN A CA 1
ATOM 733 C C . ASN A 1 89 ? 13.565 12.971 -11.696 1.00 58.25 89 ASN A C 1
ATOM 735 O O . ASN A 1 89 ? 13.075 13.999 -12.154 1.00 58.25 89 ASN A O 1
ATOM 739 N N . LYS A 1 90 ? 13.886 12.852 -10.398 1.00 57.31 90 LYS A N 1
ATOM 740 C CA . LYS A 1 90 ? 13.596 13.856 -9.351 1.00 57.31 90 LYS A CA 1
ATOM 741 C C . LYS A 1 90 ? 12.122 14.289 -9.306 1.00 57.31 90 LYS A C 1
ATOM 743 O O . LYS A 1 90 ? 11.813 15.421 -8.945 1.00 57.31 90 LYS A O 1
ATOM 748 N N . VAL A 1 91 ? 11.220 13.396 -9.705 1.00 59.69 91 VAL A N 1
ATOM 749 C CA . VAL A 1 91 ? 9.773 13.616 -9.638 1.00 59.69 91 VAL A CA 1
ATOM 750 C C . VAL A 1 91 ? 9.262 12.889 -8.408 1.00 59.69 91 VAL A C 1
ATOM 752 O O . VAL A 1 91 ? 9.523 11.699 -8.265 1.00 59.69 91 VAL A O 1
ATOM 755 N N . ASN A 1 92 ? 8.537 13.590 -7.544 1.00 69.06 92 ASN A N 1
ATOM 756 C CA . ASN A 1 92 ? 7.768 12.956 -6.482 1.00 69.06 92 ASN A CA 1
ATOM 757 C C . ASN A 1 92 ? 6.379 12.682 -7.042 1.00 69.06 92 ASN A C 1
ATOM 759 O O . ASN A 1 92 ? 5.673 13.627 -7.395 1.00 69.06 92 ASN A O 1
ATOM 763 N N . ASP A 1 93 ? 6.030 11.409 -7.177 1.00 77.50 93 ASP A N 1
ATOM 764 C CA . ASP A 1 93 ? 4.661 11.011 -7.478 1.00 77.50 93 ASP A CA 1
ATOM 765 C C . ASP A 1 93 ? 3.960 10.607 -6.178 1.00 77.50 93 ASP A C 1
ATOM 767 O O . ASP A 1 93 ? 4.598 10.326 -5.156 1.00 77.50 93 ASP A O 1
ATOM 771 N N . THR A 1 94 ? 2.637 10.627 -6.184 1.00 84.69 94 THR A N 1
ATOM 772 C CA . THR A 1 94 ? 1.835 10.268 -5.015 1.00 84.69 94 THR A CA 1
ATOM 773 C C . THR A 1 94 ? 0.654 9.436 -5.461 1.00 84.69 94 THR A C 1
ATOM 775 O O . THR A 1 94 ? -0.147 9.865 -6.289 1.00 84.69 94 THR A O 1
ATOM 778 N N . ILE A 1 95 ? 0.544 8.235 -4.901 1.00 87.56 95 ILE A N 1
ATOM 779 C CA . ILE A 1 95 ? -0.655 7.416 -5.060 1.00 87.56 95 ILE A CA 1
ATOM 780 C C . ILE A 1 95 ? -1.619 7.825 -3.952 1.00 87.56 95 ILE A C 1
ATOM 782 O O . ILE A 1 95 ? -1.252 7.823 -2.779 1.00 87.56 95 ILE A O 1
ATOM 786 N N . THR A 1 96 ? -2.845 8.171 -4.328 1.00 91.12 96 THR A N 1
ATOM 787 C CA . THR A 1 96 ? -3.889 8.598 -3.394 1.00 91.12 96 THR A CA 1
ATOM 788 C C . THR A 1 96 ? -4.970 7.528 -3.296 1.00 91.12 96 THR A C 1
ATOM 790 O O . THR A 1 96 ? -5.531 7.117 -4.313 1.00 91.12 96 THR A O 1
ATOM 793 N N . ILE A 1 97 ? -5.280 7.092 -2.076 1.00 90.50 97 ILE A N 1
ATOM 794 C CA . ILE A 1 97 ? -6.365 6.156 -1.758 1.00 90.50 97 ILE A CA 1
ATOM 795 C C . ILE A 1 97 ? -7.416 6.907 -0.941 1.00 90.50 97 ILE A C 1
ATOM 797 O O . ILE A 1 97 ? -7.103 7.470 0.107 1.00 90.50 97 ILE A O 1
ATOM 801 N N . ASN A 1 98 ? -8.667 6.914 -1.406 1.00 94.25 98 ASN A N 1
ATOM 802 C CA . ASN A 1 98 ? -9.776 7.503 -0.657 1.00 94.25 98 ASN A CA 1
ATOM 803 C C . ASN A 1 98 ? -10.223 6.533 0.443 1.00 94.25 98 ASN A C 1
ATOM 805 O O . ASN A 1 98 ? -10.813 5.490 0.166 1.00 94.25 98 ASN A O 1
ATOM 809 N N . LEU A 1 99 ? -9.978 6.895 1.697 1.00 94.25 99 LEU A N 1
ATOM 810 C CA . LEU A 1 9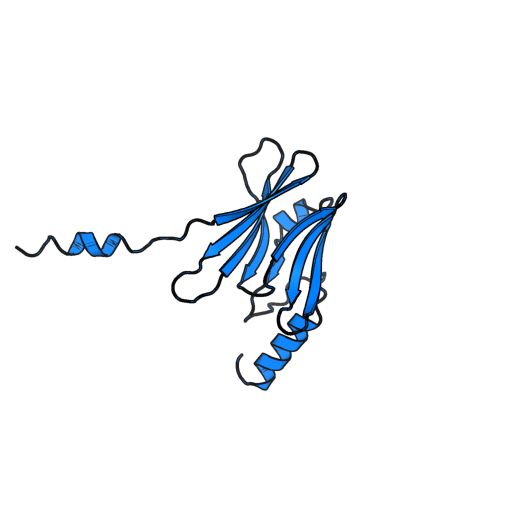9 ? -10.245 6.055 2.863 1.00 94.25 99 LEU A CA 1
ATOM 811 C C . LEU A 1 99 ? -11.742 5.845 3.118 1.00 94.25 99 LEU A C 1
ATOM 813 O O . LEU A 1 99 ? -12.125 4.869 3.754 1.00 94.25 99 LEU A O 1
ATOM 817 N N . LYS A 1 100 ? -12.625 6.678 2.552 1.00 94.50 100 LYS A N 1
ATOM 818 C CA . LYS A 1 100 ? -14.078 6.417 2.592 1.00 94.50 100 LYS A CA 1
ATOM 819 C C . LYS A 1 100 ? -14.491 5.183 1.796 1.00 94.50 100 LYS A C 1
ATOM 821 O O . LYS A 1 100 ? -15.549 4.620 2.052 1.00 94.50 100 LYS A O 1
ATOM 826 N N . ASP A 1 101 ? -13.665 4.777 0.840 1.00 95.06 101 ASP A N 1
ATOM 827 C CA . ASP A 1 101 ? -13.881 3.612 -0.010 1.00 95.06 101 ASP A CA 1
ATOM 828 C C . ASP A 1 101 ? -13.047 2.400 0.452 1.00 95.06 101 ASP A C 1
ATOM 830 O O . ASP A 1 101 ? -12.892 1.452 -0.315 1.00 95.06 101 ASP A O 1
ATOM 834 N N . ILE A 1 102 ? -12.525 2.401 1.691 1.00 93.00 102 ILE A N 1
ATOM 835 C CA . ILE A 1 102 ? -11.546 1.413 2.188 1.00 93.00 102 ILE A CA 1
ATOM 836 C C . ILE A 1 102 ? -11.952 -0.044 1.932 1.00 93.00 102 ILE A C 1
ATOM 838 O O . ILE A 1 102 ? -11.140 -0.825 1.446 1.00 93.00 102 ILE A O 1
ATOM 842 N N . ASN A 1 103 ? -13.227 -0.381 2.144 1.00 92.19 103 ASN A N 1
ATOM 843 C CA . ASN A 1 103 ? -13.753 -1.734 1.944 1.00 92.19 103 ASN A CA 1
ATOM 844 C C . ASN A 1 103 ? -13.537 -2.249 0.514 1.00 92.19 103 ASN A C 1
ATOM 846 O O . ASN A 1 103 ? -13.244 -3.423 0.327 1.00 92.19 103 ASN A O 1
ATOM 850 N N . LYS A 1 104 ? -13.592 -1.371 -0.497 1.00 92.12 104 LYS A N 1
ATOM 851 C CA . LYS A 1 104 ? -1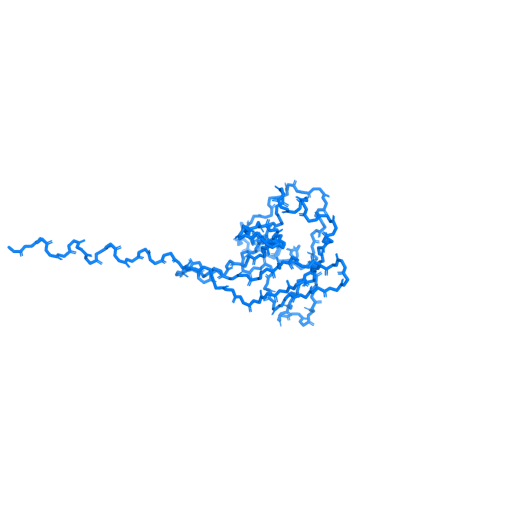3.339 -1.761 -1.893 1.00 92.12 104 LYS A CA 1
ATOM 852 C C . LYS A 1 104 ? -11.888 -2.183 -2.110 1.00 92.12 104 LYS A C 1
ATOM 854 O O . LYS A 1 104 ? -11.633 -3.095 -2.883 1.00 92.12 104 LYS A O 1
ATOM 859 N N . TYR A 1 105 ? -10.950 -1.522 -1.436 1.00 90.75 105 TYR A N 1
ATOM 860 C CA . TYR A 1 105 ? -9.527 -1.856 -1.510 1.00 90.75 105 TYR A CA 1
ATOM 861 C C . TYR A 1 105 ? -9.176 -3.083 -0.664 1.00 90.75 105 TYR A C 1
ATOM 863 O O . TYR A 1 105 ? -8.203 -3.758 -0.970 1.00 90.75 105 TYR A O 1
ATOM 871 N N . ILE A 1 106 ? -9.955 -3.379 0.380 1.00 90.38 106 ILE A N 1
ATOM 872 C CA . ILE A 1 106 ? -9.838 -4.631 1.141 1.00 90.38 106 ILE A CA 1
ATOM 873 C C . ILE A 1 106 ? -10.301 -5.815 0.283 1.00 90.38 106 ILE A C 1
ATOM 875 O O . ILE A 1 106 ? -9.616 -6.835 0.219 1.00 90.38 106 ILE A O 1
ATOM 879 N N . ASP A 1 107 ? -11.442 -5.668 -0.396 1.00 89.19 107 ASP A N 1
ATOM 880 C CA . ASP A 1 107 ? -11.985 -6.699 -1.286 1.00 89.19 107 ASP A CA 1
ATOM 881 C C . ASP A 1 107 ? -11.084 -6.916 -2.516 1.00 89.19 107 ASP A C 1
ATOM 883 O O . ASP A 1 107 ? -10.831 -8.054 -2.921 1.00 89.19 107 ASP A O 1
ATOM 887 N N . GLU A 1 108 ? -10.569 -5.825 -3.094 1.00 88.69 108 GLU A N 1
ATOM 888 C CA . GLU A 1 108 ? -9.681 -5.832 -4.259 1.00 88.69 108 GLU A CA 1
ATOM 889 C C . GLU A 1 108 ? -8.447 -4.930 -4.039 1.00 88.69 108 GLU A C 1
ATOM 891 O O . GLU A 1 108 ? -8.431 -3.767 -4.465 1.00 88.69 108 GLU A O 1
ATOM 896 N N . PRO A 1 109 ? -7.376 -5.457 -3.411 1.00 87.25 109 PRO A N 1
ATOM 897 C CA . PRO A 1 109 ? -6.160 -4.693 -3.150 1.00 87.25 109 PRO A CA 1
ATOM 898 C C . PRO A 1 109 ? -5.467 -4.232 -4.431 1.00 87.25 109 PRO A C 1
ATOM 900 O O . PRO A 1 109 ? -5.438 -4.932 -5.448 1.00 87.25 109 PRO A O 1
ATOM 903 N N . ILE A 1 110 ? -4.846 -3.054 -4.378 1.00 84.81 110 ILE A N 1
ATOM 904 C CA . ILE A 1 110 ? -4.036 -2.545 -5.489 1.00 84.81 110 ILE A CA 1
ATOM 905 C C . ILE A 1 110 ? -2.717 -3.317 -5.518 1.00 84.81 110 ILE A C 1
ATOM 907 O O . ILE A 1 110 ? -1.951 -3.231 -4.566 1.00 84.81 110 ILE A O 1
ATOM 911 N N . VAL A 1 111 ? -2.417 -4.014 -6.616 1.00 83.12 111 VAL A N 1
ATOM 912 C CA . VAL A 1 111 ? -1.169 -4.782 -6.769 1.00 83.12 111 VAL A CA 1
ATOM 913 C C . VAL A 1 111 ? -0.322 -4.216 -7.911 1.00 83.12 111 VAL A C 1
ATOM 915 O O . VAL A 1 111 ? -0.781 -4.133 -9.053 1.00 83.12 111 VAL A O 1
ATOM 918 N N . TYR A 1 112 ? 0.926 -3.850 -7.612 1.00 73.56 112 TYR A N 1
ATOM 919 C CA . TYR A 1 112 ? 1.948 -3.449 -8.582 1.00 73.56 112 TYR A CA 1
ATOM 920 C C . TYR A 1 112 ? 2.997 -4.554 -8.768 1.00 73.56 112 TYR A C 1
ATOM 922 O O . TYR A 1 112 ? 3.834 -4.780 -7.896 1.00 73.56 112 TYR A O 1
ATOM 930 N N . GLU A 1 113 ? 2.989 -5.206 -9.933 1.00 62.66 113 GLU A N 1
ATOM 931 C CA . GLU A 1 113 ? 4.004 -6.182 -10.357 1.00 62.66 113 GLU A CA 1
ATOM 932 C C . GLU A 1 113 ? 4.841 -5.594 -11.504 1.00 62.66 113 GLU A C 1
ATOM 934 O O . GLU A 1 113 ? 4.295 -5.211 -12.541 1.00 62.66 113 GLU A O 1
ATOM 939 N N . GLN A 1 114 ? 6.167 -5.523 -11.331 1.00 49.31 114 GLN A N 1
ATOM 940 C CA . GLN A 1 114 ? 7.078 -4.894 -12.298 1.00 49.31 114 GLN A CA 1
ATOM 941 C C . GLN A 1 114 ? 7.157 -5.652 -13.643 1.00 49.31 114 GLN A C 1
ATOM 943 O O . GLN A 1 114 ? 7.385 -5.016 -14.670 1.00 49.31 114 GLN A O 1
ATOM 948 N N . ASP A 1 115 ? 6.870 -6.962 -13.658 1.00 40.09 115 ASP A N 1
ATOM 949 C CA . ASP A 1 115 ? 6.995 -7.809 -14.858 1.00 40.09 115 ASP A CA 1
ATOM 950 C C . ASP A 1 115 ? 5.667 -8.232 -15.505 1.00 40.09 115 ASP A C 1
ATOM 952 O O . ASP A 1 115 ? 5.660 -8.761 -16.616 1.00 40.09 115 ASP A O 1
ATOM 956 N N . ILE A 1 116 ? 4.513 -7.995 -14.876 1.00 42.62 116 ILE A N 1
ATOM 957 C CA . ILE A 1 116 ? 3.216 -8.352 -15.464 1.00 42.62 116 ILE A CA 1
ATOM 958 C C . ILE A 1 116 ? 2.166 -7.325 -15.040 1.00 42.62 116 ILE A C 1
ATOM 960 O O . ILE A 1 116 ? 1.423 -7.508 -14.082 1.00 42.62 116 ILE A O 1
ATOM 964 N N . LEU A 1 117 ? 2.005 -6.265 -15.832 1.00 38.97 117 LEU A N 1
ATOM 965 C CA . LEU A 1 117 ? 0.769 -5.478 -15.838 1.00 38.97 117 LEU A CA 1
ATOM 966 C C . LEU A 1 117 ? -0.374 -6.344 -16.387 1.00 38.97 117 LEU A C 1
ATOM 968 O O . LEU A 1 117 ? -0.812 -6.207 -17.533 1.00 38.97 117 LEU A O 1
ATOM 972 N N . LYS A 1 118 ? -0.879 -7.273 -15.573 1.00 40.72 118 LYS A N 1
ATOM 973 C CA . LYS A 1 118 ? -2.148 -7.946 -15.841 1.00 40.72 118 LYS A CA 1
ATOM 974 C C . LYS A 1 118 ? -3.244 -6.915 -15.612 1.00 40.72 118 LYS A C 1
ATOM 976 O O . LYS A 1 118 ? -3.757 -6.759 -14.511 1.00 40.72 118 LYS A O 1
ATOM 981 N N . ARG A 1 119 ? -3.599 -6.208 -16.691 1.00 45.62 119 ARG A N 1
ATOM 982 C CA . ARG A 1 119 ? -4.847 -5.445 -16.818 1.00 45.62 119 ARG A CA 1
ATOM 983 C C . ARG A 1 119 ? -6.001 -6.286 -16.274 1.00 45.62 119 ARG A C 1
ATOM 985 O O . ARG A 1 119 ? -6.476 -7.191 -16.958 1.00 45.62 119 ARG A O 1
ATOM 992 N N . LYS A 1 120 ? -6.446 -5.989 -15.060 1.00 42.69 120 LYS A N 1
ATOM 993 C CA . LYS A 1 120 ? -7.714 -6.503 -14.536 1.00 42.69 120 LYS A CA 1
ATOM 994 C C . LYS A 1 120 ? -8.612 -5.433 -13.931 1.00 42.69 120 LYS A C 1
ATOM 996 O O . LYS A 1 120 ? -9.776 -5.727 -13.715 1.00 42.69 120 LYS A O 1
ATOM 1001 N N . ASN A 1 121 ? -8.124 -4.209 -13.727 1.00 44.44 121 ASN A N 1
ATOM 1002 C CA . ASN A 1 121 ? -8.919 -3.152 -13.112 1.00 44.44 121 ASN A CA 1
ATOM 1003 C C . ASN A 1 121 ? -9.190 -2.013 -14.109 1.00 44.44 121 ASN A C 1
ATOM 1005 O O . ASN A 1 121 ? -8.260 -1.395 -14.631 1.00 44.44 121 ASN A O 1
ATOM 1009 N N . GLU A 1 122 ? -10.468 -1.757 -14.389 1.00 46.53 122 GLU A N 1
ATOM 1010 C CA . GLU A 1 122 ? -10.934 -0.705 -15.304 1.00 46.53 122 GLU A CA 1
ATOM 1011 C C . GLU A 1 122 ? -10.771 0.720 -14.745 1.00 46.53 122 GLU A C 1
ATOM 1013 O O . GLU A 1 122 ? -10.760 1.687 -15.508 1.00 46.53 122 GLU A O 1
ATOM 1018 N N . TYR A 1 123 ? -10.574 0.857 -13.432 1.00 47.56 123 TYR A N 1
ATOM 1019 C CA . TYR A 1 123 ? -10.366 2.135 -12.746 1.00 47.56 123 TYR A CA 1
ATOM 1020 C C . TYR A 1 123 ? -8.890 2.545 -12.668 1.00 47.56 123 TYR A C 1
ATOM 1022 O O . TYR A 1 123 ? -8.570 3.671 -12.280 1.00 47.56 123 TYR A O 1
ATOM 1030 N N . TYR A 1 124 ? -7.975 1.659 -13.067 1.00 55.25 124 TYR A N 1
ATOM 1031 C CA . TYR A 1 124 ? -6.546 1.934 -13.067 1.00 55.25 124 TYR A CA 1
ATOM 1032 C C . TYR A 1 124 ? -6.155 2.865 -14.223 1.00 55.25 124 TYR A C 1
ATOM 1034 O O . TYR A 1 124 ? -6.173 2.485 -15.397 1.00 55.25 124 TYR A O 1
ATOM 1042 N N . LYS A 1 125 ? -5.734 4.089 -13.889 1.00 57.66 125 LYS A N 1
ATOM 1043 C CA . LYS A 1 125 ? -4.981 4.944 -14.813 1.00 57.66 125 LYS A CA 1
ATOM 1044 C C . LYS A 1 125 ? -3.492 4.694 -14.601 1.00 57.66 125 LYS A C 1
ATOM 1046 O O . LYS A 1 125 ? -2.932 5.178 -13.624 1.00 57.66 125 LYS A O 1
ATOM 1051 N N . GLU A 1 126 ? -2.874 3.953 -15.525 1.00 53.50 126 GLU A N 1
ATOM 1052 C CA . GLU A 1 126 ? -1.427 3.687 -15.535 1.00 53.50 126 GLU A CA 1
ATOM 1053 C C . GLU A 1 126 ? -0.643 5.007 -15.425 1.00 53.50 126 GLU A C 1
ATOM 1055 O O . GLU A 1 126 ? -0.745 5.850 -16.327 1.00 53.50 126 GLU A O 1
ATOM 1060 N N . PRO A 1 127 ? 0.137 5.217 -14.347 1.00 58.94 127 PRO A N 1
ATOM 1061 C CA . PRO A 1 127 ? 1.002 6.378 -14.242 1.00 58.94 127 PRO A CA 1
ATOM 1062 C C . PRO A 1 127 ? 2.023 6.389 -15.382 1.00 58.94 127 PRO A C 1
ATOM 1064 O O . PRO A 1 127 ? 2.553 5.354 -15.794 1.00 58.94 127 PRO A O 1
ATOM 1067 N N . SER A 1 128 ? 2.339 7.578 -15.894 1.00 62.47 128 SER A N 1
ATOM 1068 C CA . SER A 1 128 ? 3.164 7.722 -17.104 1.00 62.47 128 SER A CA 1
ATOM 1069 C C . SER A 1 128 ? 4.565 7.098 -17.004 1.00 62.47 128 SER A C 1
ATOM 1071 O O . SER A 1 128 ? 5.138 6.734 -18.028 1.00 62.47 128 SER A O 1
ATOM 1073 N N . PHE A 1 129 ? 5.125 6.956 -15.800 1.00 57.84 129 PHE A N 1
ATOM 1074 C CA . PHE A 1 129 ? 6.432 6.330 -15.591 1.00 57.84 129 PHE A CA 1
ATOM 1075 C C . PHE A 1 129 ? 6.367 4.803 -15.703 1.00 57.84 129 PHE A C 1
ATOM 1077 O O . PHE A 1 129 ? 7.239 4.218 -16.331 1.00 57.84 129 PHE A O 1
ATOM 1084 N N . VAL A 1 130 ? 5.297 4.179 -15.200 1.00 60.66 130 VAL A N 1
ATOM 1085 C CA . VAL A 1 130 ? 5.059 2.735 -15.333 1.00 60.66 130 VAL A CA 1
ATOM 1086 C C . VAL A 1 130 ? 4.913 2.378 -16.809 1.00 60.66 130 VAL A C 1
ATOM 1088 O O . VAL A 1 130 ? 5.518 1.424 -17.293 1.00 60.66 130 VAL A O 1
ATOM 1091 N N . LYS A 1 131 ? 4.187 3.216 -17.559 1.00 65.50 131 LYS A N 1
ATOM 1092 C CA . LYS A 1 131 ? 4.087 3.101 -19.014 1.00 65.50 131 LYS A CA 1
ATOM 1093 C C . LYS A 1 131 ? 5.461 3.155 -19.692 1.00 65.50 131 LYS A C 1
ATOM 1095 O O . LYS A 1 131 ? 5.745 2.314 -20.538 1.00 65.50 131 LYS A O 1
ATOM 1100 N N . LYS A 1 132 ? 6.309 4.121 -19.316 1.00 64.12 132 LYS A N 1
ATOM 1101 C CA . LYS A 1 132 ? 7.660 4.287 -19.881 1.00 64.12 132 LYS A CA 1
ATOM 1102 C C . LYS A 1 132 ? 8.586 3.124 -19.542 1.00 64.12 132 LYS A C 1
ATOM 1104 O O . LYS A 1 132 ? 9.322 2.685 -20.417 1.00 64.12 132 LYS A O 1
ATOM 1109 N N . ASP A 1 133 ? 8.543 2.624 -18.312 1.00 60.50 133 ASP A N 1
ATOM 1110 C CA . ASP A 1 133 ? 9.365 1.491 -17.882 1.00 60.50 133 ASP A CA 1
ATOM 1111 C C . ASP A 1 133 ? 8.937 0.206 -18.600 1.00 60.50 133 ASP A C 1
ATOM 1113 O O . ASP A 1 133 ? 9.788 -0.526 -19.104 1.00 60.50 133 ASP A O 1
ATOM 1117 N N . ARG A 1 134 ? 7.625 -0.013 -18.765 1.00 67.94 134 ARG A N 1
ATOM 1118 C CA . ARG A 1 134 ? 7.088 -1.108 -19.584 1.00 67.94 134 ARG A CA 1
ATOM 1119 C C . ARG A 1 134 ? 7.505 -0.979 -21.049 1.00 67.94 134 ARG A C 1
ATOM 1121 O O . ARG A 1 134 ? 7.946 -1.954 -21.648 1.00 67.94 134 ARG A O 1
ATOM 1128 N N . GLU A 1 135 ? 7.381 0.209 -21.638 1.00 70.94 135 GLU A N 1
ATOM 1129 C CA . GLU A 1 135 ? 7.813 0.472 -23.018 1.00 70.94 135 GLU A CA 1
ATOM 1130 C C . GLU A 1 135 ? 9.326 0.269 -23.191 1.00 70.94 135 GLU A C 1
ATOM 1132 O O . GLU A 1 135 ? 9.751 -0.309 -24.190 1.00 70.94 135 GLU A O 1
ATOM 1137 N N . TYR A 1 136 ? 10.135 0.671 -22.209 1.00 68.19 136 TYR A N 1
ATOM 1138 C CA . TYR A 1 136 ? 11.576 0.434 -22.192 1.00 68.19 136 TYR A CA 1
ATOM 1139 C C . TYR A 1 136 ? 11.907 -1.059 -22.104 1.00 68.19 136 TYR A C 1
ATOM 1141 O O . TYR A 1 136 ? 12.731 -1.542 -22.879 1.00 68.19 136 TYR A O 1
ATOM 1149 N N . ALA A 1 137 ? 11.257 -1.796 -21.204 1.00 60.06 137 ALA A N 1
ATOM 1150 C CA . ALA A 1 137 ? 11.472 -3.229 -21.043 1.00 60.06 137 ALA A CA 1
ATOM 1151 C C . ALA A 1 137 ? 11.109 -4.004 -22.321 1.00 60.06 137 ALA A C 1
ATOM 1153 O O . ALA A 1 137 ? 11.911 -4.808 -22.795 1.00 60.06 137 ALA A O 1
ATOM 1154 N N . VAL A 1 138 ? 9.978 -3.671 -22.955 1.00 68.19 138 VAL A N 1
ATOM 1155 C CA . VAL A 1 138 ? 9.582 -4.229 -24.261 1.00 68.19 138 VAL A CA 1
ATOM 1156 C C . VAL A 1 138 ? 10.597 -3.873 -25.352 1.00 68.19 138 VAL A C 1
ATOM 1158 O O . VAL A 1 138 ? 11.006 -4.740 -26.121 1.00 68.19 138 VAL A O 1
ATOM 1161 N N . ALA A 1 139 ? 11.043 -2.614 -25.424 1.00 71.12 139 ALA A N 1
ATOM 1162 C CA . ALA A 1 139 ? 11.986 -2.163 -26.451 1.00 71.12 139 ALA A CA 1
ATOM 1163 C C . ALA A 1 139 ? 13.378 -2.806 -26.335 1.00 71.12 139 ALA A C 1
ATOM 1165 O O . ALA A 1 139 ? 14.099 -2.881 -27.328 1.00 71.12 139 ALA A O 1
ATOM 1166 N N . ASN A 1 140 ? 13.756 -3.263 -25.140 1.00 65.19 140 ASN A N 1
ATOM 1167 C CA . ASN A 1 140 ? 15.057 -3.873 -24.867 1.00 65.19 140 ASN A CA 1
ATOM 1168 C C . ASN A 1 140 ? 14.983 -5.400 -24.684 1.00 65.19 140 ASN A C 1
ATOM 1170 O O . ASN A 1 140 ? 15.985 -6.003 -24.309 1.00 65.19 140 ASN A O 1
ATOM 1174 N N . GLY A 1 141 ? 13.829 -6.027 -24.954 1.00 54.06 141 GLY A N 1
ATOM 1175 C CA . GLY A 1 141 ? 13.655 -7.481 -24.837 1.00 54.06 141 GLY A CA 1
ATOM 1176 C C . GLY A 1 141 ? 13.848 -8.006 -23.413 1.00 54.06 141 GLY A C 1
ATOM 1177 O O . GLY A 1 141 ? 14.340 -9.114 -23.222 1.00 54.06 141 GLY A O 1
ATOM 1178 N N . LEU A 1 142 ? 13.523 -7.178 -22.421 1.00 48.06 142 LEU A N 1
ATOM 1179 C CA . LEU A 1 142 ? 13.591 -7.512 -20.997 1.00 48.06 142 LEU A CA 1
ATOM 1180 C C . LEU A 1 142 ? 12.274 -8.133 -20.489 1.00 48.06 142 LEU A C 1
ATOM 1182 O O . LEU A 1 142 ? 12.195 -8.486 -19.318 1.00 48.06 142 LEU A O 1
ATOM 1186 N N . LEU A 1 143 ? 11.275 -8.254 -21.376 1.00 54.62 143 LEU A N 1
ATOM 1187 C CA . LEU A 1 143 ? 9.967 -8.895 -21.202 1.00 54.62 143 LEU A CA 1
ATOM 1188 C C . LEU A 1 143 ? 9.700 -9.873 -22.350 1.00 54.62 143 LEU A C 1
ATOM 1190 O O . LEU A 1 143 ? 10.035 -9.511 -23.504 1.00 54.62 143 LEU A O 1
#

Secondary structure (DSSP, 8-state):
---GGGSSTTTT---PPPEEEEEEEETTEEEEEEEEE-STT--EEEEEEEE-TT----EEEEEEES-SPP-EEEEETTEEEEEEEETTTTEEEEEEEEGGGHHHHHHS-EEE-SS------TT----HHHHHHHHHHHHTT--

Foldseek 3Di:
DPPPPVVVVVPPPPQFDWDFPDWDDDPQKIKTWTWGQPPPPRWIKIWIWIGHHPDPDTFTLEIETNPQDFDDWDDDHQWIWTWRADPPPRDIDIDIDRNVCRVVSSVPHHYHDLPDPPPDDPPDDDDVVSVVSVVVCVVVVVD

Radius of gyration: 18.52 Å; chains: 1; bounding box: 42×56×45 Å

pLDDT: mean 74.49, std 19.29, range [38.97, 96.88]